Protein AF-A0AA90NY45-F1 (afdb_monomer)

Solvent-accessible surface area (backbone atoms only — not comparable to full-atom values): 4138 Å² total; per-residue (Å²): 131,86,79,87,46,67,72,56,56,54,48,51,53,54,54,72,71,46,65,58,68,64,49,39,62,56,39,51,66,76,64,68,69,95,73,78,76,93,68,77,56,56,57,58,56,48,52,52,51,51,51,53,50,50,55,55,53,58,60,67,71,52,78,84,124

Foldseek 3Di:
DPPPDVVVVVVVVVVVVDPLVVVLVVQCVVPPDPDDPPDDRSSVVVVVVVVVVVVVVVVVPDPDD

Sequence (65 aa):
MLIEHDAVKELDAVYELIDWSRLAQRLSQIHSKARGEKAWPPLMMFKALLLQSWYRYSRQAVPKK

Structure (mmCIF, N/CA/C/O backbone):
data_AF-A0AA90NY45-F1
#
_entry.id   AF-A0AA90NY45-F1
#
loop_
_atom_site.group_PDB
_atom_site.id
_atom_site.type_symbol
_atom_site.label_atom_id
_atom_site.label_alt_id
_atom_site.label_comp_id
_atom_site.label_asym_id
_atom_site.label_entity_id
_atom_site.label_seq_id
_atom_site.pdbx_PDB_ins_code
_atom_site.Cartn_x
_atom_site.Cartn_y
_atom_site.Cartn_z
_atom_site.occupancy
_atom_site.B_iso_or_equiv
_atom_site.auth_seq_id
_atom_site.auth_comp_id
_atom_site.auth_asym_id
_atom_site.auth_atom_id
_atom_site.pdbx_PDB_model_num
ATOM 1 N N . MET A 1 1 ? 8.463 17.224 -23.130 1.00 38.06 1 MET A N 1
ATOM 2 C CA . MET A 1 1 ? 9.219 16.035 -23.570 1.00 38.06 1 MET A CA 1
ATOM 3 C C . MET A 1 1 ? 8.956 14.956 -22.528 1.00 38.06 1 MET A C 1
ATOM 5 O O . MET A 1 1 ? 9.497 15.063 -21.435 1.00 38.06 1 MET A O 1
ATOM 9 N N . LEU A 1 2 ? 8.010 14.040 -22.776 1.00 50.34 2 LEU A N 1
ATOM 10 C CA . LEU A 1 2 ? 7.800 12.897 -21.880 1.00 50.34 2 LEU A CA 1
ATOM 11 C C . LEU A 1 2 ? 9.019 11.997 -22.056 1.00 50.34 2 LEU A C 1
ATOM 13 O O . LEU A 1 2 ? 9.203 11.426 -23.127 1.00 50.34 2 LEU A O 1
ATOM 17 N N . ILE A 1 3 ? 9.882 11.935 -21.049 1.00 55.66 3 ILE A N 1
ATOM 18 C CA . ILE A 1 3 ? 10.920 10.917 -21.037 1.00 55.66 3 ILE A CA 1
ATOM 19 C C . ILE A 1 3 ? 10.196 9.618 -20.688 1.00 55.66 3 ILE A C 1
ATOM 21 O O . ILE A 1 3 ? 9.834 9.403 -19.532 1.00 55.66 3 ILE A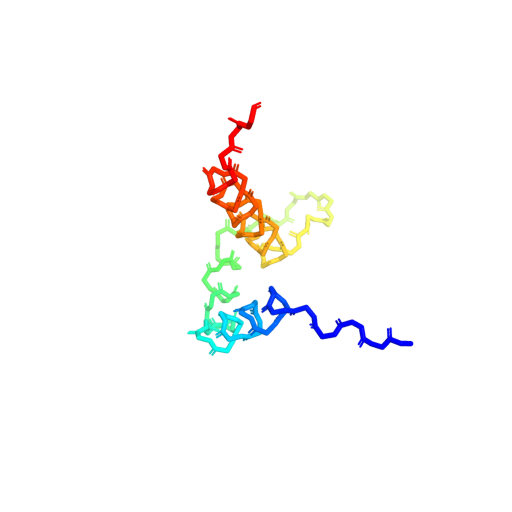 O 1
ATOM 25 N N . GLU A 1 4 ? 9.909 8.796 -21.697 1.00 54.34 4 GLU A N 1
ATOM 26 C CA . GLU A 1 4 ? 9.552 7.395 -21.486 1.00 54.34 4 GLU A CA 1
ATOM 27 C C . GLU A 1 4 ? 10.769 6.709 -20.864 1.00 54.34 4 GLU A C 1
ATOM 29 O O . GLU A 1 4 ? 11.664 6.225 -21.548 1.00 54.34 4 GLU A O 1
ATOM 34 N N . HIS A 1 5 ? 10.849 6.754 -19.540 1.00 59.91 5 HIS A N 1
ATOM 35 C CA . HIS A 1 5 ? 11.824 5.988 -18.789 1.00 59.91 5 HIS A CA 1
ATOM 36 C C . HIS A 1 5 ? 11.314 4.551 -18.686 1.00 59.91 5 HIS A C 1
ATOM 38 O O . HIS A 1 5 ? 10.229 4.332 -18.151 1.00 59.91 5 HIS A O 1
ATOM 44 N N . ASP A 1 6 ? 12.110 3.573 -19.120 1.00 61.75 6 ASP A N 1
ATOM 45 C CA . ASP A 1 6 ? 11.789 2.143 -18.972 1.00 61.75 6 ASP A CA 1
ATOM 46 C C . ASP A 1 6 ? 11.439 1.772 -17.521 1.00 61.75 6 ASP A C 1
ATOM 48 O O . ASP A 1 6 ? 10.527 0.990 -17.273 1.00 61.75 6 ASP A O 1
ATOM 52 N N . ALA A 1 7 ? 12.061 2.446 -16.550 1.00 64.12 7 ALA A N 1
ATOM 53 C CA . ALA A 1 7 ? 11.748 2.304 -15.129 1.00 64.12 7 ALA A CA 1
ATOM 54 C C . ALA A 1 7 ? 10.295 2.674 -14.762 1.00 64.12 7 ALA A C 1
ATOM 56 O O . ALA A 1 7 ? 9.754 2.137 -13.799 1.00 64.12 7 ALA A O 1
ATOM 57 N N . VAL A 1 8 ? 9.660 3.593 -15.500 1.00 64.81 8 VAL A N 1
ATOM 58 C CA . VAL A 1 8 ? 8.246 3.959 -15.304 1.00 64.81 8 VAL A CA 1
ATOM 59 C C . VAL A 1 8 ? 7.342 2.856 -15.853 1.00 64.81 8 VAL A C 1
ATOM 61 O O . VAL A 1 8 ? 6.407 2.455 -15.171 1.00 64.81 8 VAL A O 1
ATOM 64 N N . LYS A 1 9 ? 7.677 2.286 -17.018 1.00 70.38 9 LYS A N 1
ATOM 65 C CA . LYS A 1 9 ? 6.937 1.155 -17.607 1.00 70.38 9 LYS A CA 1
ATOM 66 C C . LYS A 1 9 ? 7.017 -0.106 -16.747 1.00 70.38 9 LYS A C 1
ATOM 68 O O . LYS A 1 9 ? 6.014 -0.787 -16.559 1.00 70.38 9 LYS A O 1
ATOM 73 N N . GLU A 1 10 ? 8.189 -0.408 -16.191 1.00 70.56 10 GLU A N 1
ATOM 74 C CA . GLU A 1 10 ? 8.355 -1.522 -15.248 1.00 70.56 10 GLU A CA 1
ATOM 75 C C . GLU A 1 10 ? 7.529 -1.317 -13.972 1.00 70.56 10 GLU A C 1
ATOM 77 O O . GLU A 1 10 ? 6.925 -2.260 -13.461 1.00 70.56 10 GLU A O 1
ATOM 82 N N . LEU A 1 11 ? 7.465 -0.080 -13.470 1.00 73.12 11 LEU A N 1
ATOM 83 C CA . LEU A 1 11 ? 6.671 0.247 -12.290 1.00 73.12 11 LEU A CA 1
ATOM 84 C C . LEU A 1 11 ? 5.166 0.120 -12.558 1.00 73.12 11 LEU A C 1
ATOM 86 O O . LEU A 1 11 ? 4.452 -0.399 -11.699 1.00 73.12 11 LEU A O 1
ATOM 90 N N . ASP A 1 12 ? 4.698 0.537 -13.736 1.00 77.38 12 ASP A N 1
ATOM 91 C CA . ASP A 1 12 ? 3.303 0.377 -14.158 1.00 77.38 12 ASP A CA 1
ATOM 92 C C . ASP A 1 12 ? 2.930 -1.106 -14.297 1.00 77.38 12 ASP A C 1
ATOM 94 O O . ASP A 1 12 ? 1.893 -1.532 -13.791 1.00 77.38 12 ASP A O 1
ATOM 98 N N . ALA A 1 13 ? 3.814 -1.937 -14.856 1.00 79.25 13 ALA A N 1
ATOM 99 C CA . ALA A 1 13 ? 3.594 -3.383 -14.929 1.00 79.25 13 ALA A CA 1
ATOM 100 C C . ALA A 1 13 ? 3.492 -4.034 -13.535 1.00 79.25 13 ALA A C 1
ATOM 102 O O . ALA A 1 13 ? 2.634 -4.885 -13.292 1.00 79.25 13 ALA A O 1
ATOM 103 N N . VAL A 1 14 ? 4.331 -3.615 -12.581 1.00 77.94 14 VAL A N 1
ATOM 104 C CA . VAL A 1 14 ? 4.231 -4.057 -11.177 1.00 77.94 14 VAL A CA 1
ATOM 105 C C . VAL A 1 14 ? 2.940 -3.552 -10.533 1.00 77.94 14 VAL A C 1
ATOM 107 O O . VAL A 1 14 ? 2.332 -4.260 -9.728 1.00 77.94 14 VAL A O 1
ATOM 110 N N . TYR A 1 15 ? 2.505 -2.342 -10.884 1.00 79.56 15 TYR A N 1
ATOM 111 C CA . TYR A 1 15 ? 1.246 -1.787 -10.414 1.00 79.56 15 TYR A CA 1
ATOM 112 C C . TYR A 1 15 ? 0.050 -2.613 -10.896 1.00 79.56 15 TYR A C 1
ATOM 114 O O . TYR A 1 15 ? -0.846 -2.885 -10.104 1.00 79.56 15 TYR A O 1
ATOM 122 N N . GLU A 1 16 ? 0.050 -3.069 -12.143 1.00 84.62 16 GLU A N 1
ATOM 123 C CA . GLU A 1 16 ? -1.014 -3.919 -12.689 1.00 84.62 16 GLU A CA 1
ATOM 124 C C . GLU A 1 16 ? -0.996 -5.350 -12.128 1.00 84.62 16 GLU A C 1
ATOM 126 O O . GLU A 1 16 ? -2.046 -5.977 -11.997 1.00 84.62 16 GLU A O 1
ATOM 131 N N . LEU A 1 17 ? 0.175 -5.861 -11.733 1.00 86.56 17 LEU A N 1
ATOM 132 C CA . LEU A 1 17 ? 0.319 -7.206 -11.164 1.00 86.56 17 LEU A CA 1
ATOM 133 C C . LEU A 1 17 ? -0.282 -7.337 -9.749 1.00 86.56 17 LEU A C 1
ATOM 135 O O . LEU A 1 17 ? -0.594 -8.440 -9.293 1.00 86.56 17 LEU A O 1
ATOM 139 N N . ILE A 1 18 ? -0.396 -6.227 -9.016 1.00 84.50 18 ILE A N 1
ATOM 140 C CA . ILE A 1 18 ? -0.779 -6.223 -7.602 1.00 84.50 18 ILE A CA 1
ATOM 141 C C . ILE A 1 18 ? -2.249 -5.820 -7.451 1.00 84.50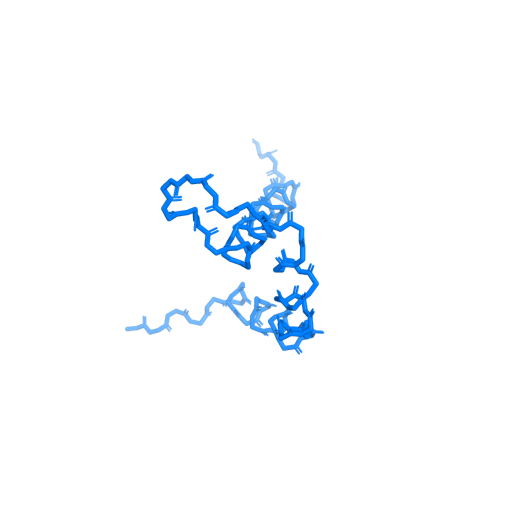 18 ILE A C 1
ATOM 143 O O . ILE A 1 18 ? -2.658 -4.721 -7.815 1.00 84.50 18 ILE A O 1
ATOM 147 N N . ASP A 1 19 ? -3.044 -6.668 -6.792 1.00 86.69 19 ASP A N 1
ATOM 148 C CA . ASP A 1 19 ? -4.400 -6.312 -6.359 1.00 86.69 19 ASP A CA 1
ATOM 149 C C . ASP A 1 19 ? -4.351 -5.341 -5.161 1.00 86.69 19 ASP A C 1
ATOM 151 O O . ASP A 1 19 ? -4.397 -5.725 -3.983 1.00 86.69 19 ASP A O 1
ATOM 155 N N . TRP A 1 20 ? -4.224 -4.049 -5.471 1.00 84.69 20 TRP A N 1
ATOM 156 C CA . TRP A 1 20 ? -4.133 -2.973 -4.483 1.00 84.69 20 TRP A CA 1
ATOM 157 C C . TRP A 1 20 ? -5.379 -2.845 -3.609 1.00 84.69 20 TRP A C 1
ATOM 159 O O . TRP A 1 20 ? -5.259 -2.450 -2.449 1.00 84.69 20 TRP A O 1
ATOM 169 N N . SER A 1 21 ? -6.558 -3.187 -4.132 1.00 84.50 21 SER A N 1
ATOM 170 C CA . SER A 1 21 ? -7.824 -3.122 -3.396 1.00 84.50 21 SER A CA 1
ATOM 171 C C . SER A 1 21 ? -7.855 -4.167 -2.287 1.00 84.50 21 SER A C 1
ATOM 173 O O . SER A 1 21 ? -8.12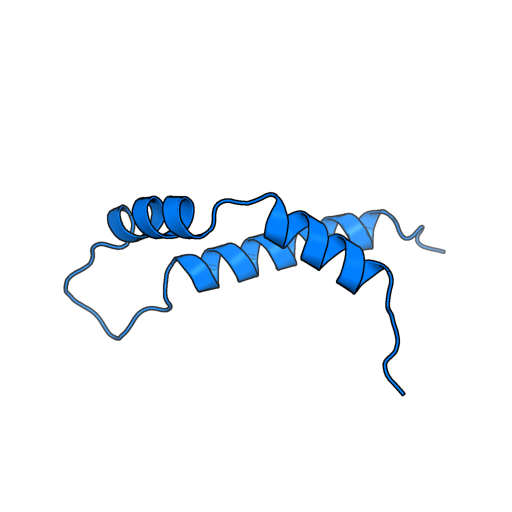2 -3.848 -1.124 1.00 84.50 21 SER A O 1
ATOM 175 N N . ARG A 1 22 ? -7.487 -5.410 -2.615 1.00 85.81 22 ARG A N 1
ATOM 176 C CA . ARG A 1 22 ? -7.366 -6.489 -1.630 1.00 85.81 22 ARG A CA 1
ATOM 177 C C . ARG A 1 22 ? -6.273 -6.202 -0.607 1.00 85.81 22 ARG A C 1
ATOM 179 O O . ARG A 1 22 ? -6.456 -6.465 0.584 1.00 85.81 22 ARG A O 1
ATOM 186 N N . LEU A 1 23 ? -5.151 -5.632 -1.042 1.00 84.44 23 LEU A N 1
ATOM 187 C CA . LEU A 1 23 ? -4.066 -5.245 -0.146 1.00 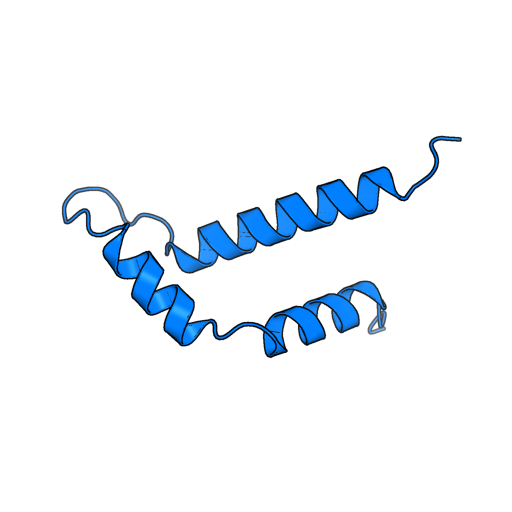84.44 23 LEU A CA 1
ATOM 188 C C . LEU A 1 23 ? -4.494 -4.124 0.814 1.00 84.44 23 LEU A C 1
ATOM 190 O O . LEU A 1 23 ? -4.231 -4.206 2.012 1.00 84.44 23 LEU A O 1
ATOM 194 N N . ALA A 1 24 ? -5.209 -3.111 0.315 1.00 84.31 24 ALA A N 1
ATOM 195 C CA . ALA A 1 24 ? -5.752 -2.025 1.126 1.00 84.31 24 ALA A CA 1
ATOM 196 C C . ALA A 1 24 ? -6.726 -2.543 2.192 1.00 84.31 24 ALA A C 1
ATOM 198 O O . ALA A 1 24 ? -6.652 -2.114 3.342 1.00 84.31 24 ALA A O 1
ATOM 199 N N . GLN A 1 25 ? -7.581 -3.510 1.843 1.00 83.94 25 GLN A N 1
ATOM 200 C CA . GLN A 1 25 ? -8.512 -4.139 2.780 1.00 83.94 25 GLN A CA 1
ATOM 201 C C . GLN A 1 25 ? -7.801 -4.966 3.863 1.00 83.94 25 GLN A C 1
ATOM 203 O O . GLN A 1 25 ? -8.247 -5.010 5.004 1.00 83.94 25 GLN A O 1
ATOM 208 N N . ARG A 1 26 ? -6.687 -5.629 3.534 1.00 84.50 26 ARG A N 1
ATOM 209 C CA . ARG A 1 26 ? -5.868 -6.342 4.529 1.00 84.50 26 ARG A CA 1
ATOM 210 C C . ARG A 1 26 ? -5.108 -5.372 5.433 1.00 84.50 26 ARG A C 1
ATOM 212 O O . ARG A 1 26 ? -5.057 -5.568 6.643 1.00 84.50 26 ARG A O 1
ATOM 219 N N . LEU A 1 27 ? -4.531 -4.318 4.860 1.00 79.31 27 LEU A N 1
ATOM 220 C CA . LEU A 1 27 ? -3.747 -3.329 5.601 1.00 79.31 27 LEU A CA 1
ATOM 221 C C . LEU A 1 27 ? -4.618 -2.442 6.498 1.00 79.31 27 LEU A C 1
ATOM 223 O O . LEU A 1 27 ? -4.157 -2.021 7.560 1.00 79.31 27 LEU A O 1
ATOM 227 N N . SER A 1 28 ? -5.874 -2.191 6.119 1.00 77.19 28 SER A N 1
ATOM 228 C CA . SER A 1 28 ? -6.816 -1.449 6.961 1.00 77.19 28 SER A CA 1
ATOM 229 C C . SER A 1 28 ? -7.095 -2.165 8.284 1.00 77.19 28 SER A C 1
ATOM 231 O O . SER A 1 28 ? -7.230 -1.499 9.3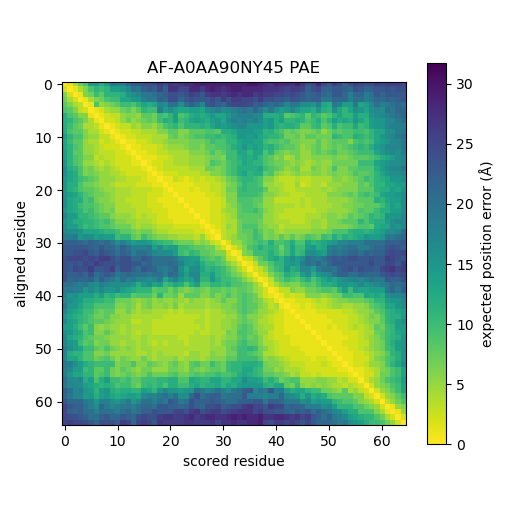04 1.00 77.19 28 SER A O 1
ATOM 233 N N . GLN A 1 29 ? -7.074 -3.504 8.303 1.00 76.81 29 GLN A N 1
ATOM 234 C CA . GLN A 1 29 ? -7.243 -4.298 9.527 1.00 76.81 29 GLN A CA 1
ATOM 235 C C . GLN A 1 29 ? -6.067 -4.132 10.502 1.00 76.81 29 GLN A C 1
ATOM 237 O O . GLN A 1 29 ? -6.265 -4.112 11.716 1.00 76.81 29 GLN A O 1
ATOM 242 N N . ILE A 1 30 ? -4.845 -3.966 9.986 1.00 76.19 30 ILE A N 1
ATOM 243 C CA . ILE A 1 30 ? -3.617 -3.834 10.790 1.00 76.19 30 ILE A CA 1
ATOM 244 C C . ILE A 1 30 ? -3.531 -2.445 11.441 1.00 76.19 30 ILE A C 1
ATOM 246 O O . ILE A 1 30 ? -3.013 -2.300 12.548 1.00 76.19 30 ILE A O 1
ATOM 250 N N . HIS A 1 31 ? -4.066 -1.417 10.779 1.00 63.75 31 HIS A N 1
ATOM 251 C CA . HIS A 1 31 ? -3.976 -0.024 11.218 1.00 63.75 31 HIS A CA 1
ATOM 252 C C . HIS A 1 31 ? -5.265 0.495 11.876 1.00 63.75 31 HIS A C 1
ATOM 254 O O . HIS A 1 31 ? -5.632 1.661 11.751 1.00 63.75 31 HIS A O 1
ATOM 260 N N . SER A 1 32 ? -5.954 -0.375 12.611 1.00 58.25 32 SER A N 1
ATOM 261 C CA . SER A 1 32 ? -7.228 -0.086 13.280 1.00 58.25 32 SER A CA 1
ATOM 262 C C . SER A 1 32 ? -7.054 0.676 14.607 1.00 58.25 32 SER A C 1
ATOM 264 O O . SER A 1 32 ? -7.653 0.306 15.616 1.00 58.25 32 SER A O 1
ATOM 266 N N . LYS A 1 33 ? -6.207 1.716 14.674 1.00 59.00 33 LYS A N 1
ATOM 267 C CA . LYS A 1 33 ? -6.127 2.552 15.887 1.00 59.00 33 LYS A CA 1
ATOM 268 C C . LYS A 1 33 ? -7.143 3.689 15.811 1.00 59.00 33 LYS A C 1
ATOM 270 O O . LYS A 1 33 ? -6.962 4.651 15.079 1.00 59.00 33 LYS A O 1
ATOM 275 N N . ALA A 1 34 ? -8.185 3.596 16.638 1.00 56.34 34 ALA A N 1
ATOM 276 C CA . ALA A 1 34 ? -9.256 4.591 16.762 1.00 56.34 34 ALA A CA 1
ATOM 277 C C . ALA A 1 34 ? -8.834 5.912 17.445 1.00 56.34 34 ALA A C 1
ATOM 279 O O . ALA A 1 34 ? -9.664 6.799 17.631 1.00 56.34 34 ALA A O 1
ATOM 280 N N . ARG A 1 35 ? -7.573 6.047 17.881 1.00 53.75 35 ARG A N 1
ATOM 281 C CA . ARG A 1 35 ? -7.106 7.183 18.686 1.00 53.75 35 ARG A CA 1
ATOM 282 C C . ARG A 1 35 ? -5.698 7.615 18.256 1.00 53.75 35 ARG A C 1
ATOM 284 O O . ARG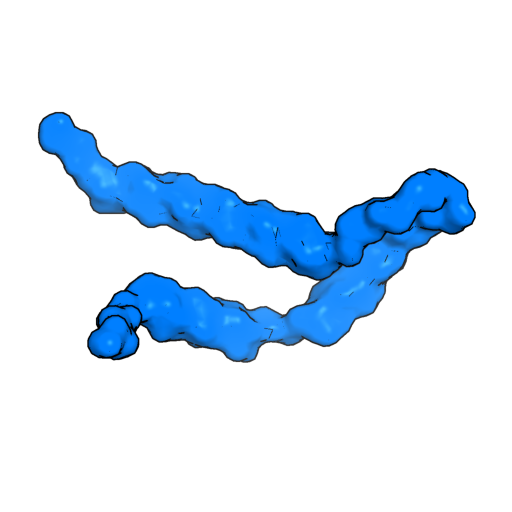 A 1 35 ? -4.761 6.826 18.358 1.00 53.75 35 ARG A O 1
ATOM 291 N N . GLY A 1 36 ? -5.580 8.864 17.800 1.00 60.34 36 GLY A N 1
ATOM 292 C CA . GLY A 1 36 ? -4.352 9.509 17.314 1.00 60.34 36 GLY A CA 1
ATOM 293 C C . GLY A 1 36 ? -4.647 10.512 16.189 1.00 60.34 36 GLY A C 1
ATOM 294 O O . GLY A 1 36 ? -5.768 10.541 15.683 1.00 60.34 36 GLY A O 1
ATOM 295 N N . GLU A 1 37 ? -3.667 11.337 15.801 1.00 58.53 37 GLU A N 1
ATOM 296 C CA . GLU A 1 37 ? -3.771 12.169 14.588 1.00 58.53 37 GLU A CA 1
ATOM 297 C C . GLU A 1 37 ? -3.982 11.304 13.335 1.00 58.53 37 GLU A C 1
ATOM 299 O O . GLU A 1 37 ? -3.693 10.106 13.363 1.00 58.53 37 GLU A O 1
ATOM 304 N N . LYS A 1 38 ? -4.484 11.900 12.236 1.00 58.69 38 LYS A N 1
ATOM 305 C CA . LYS A 1 38 ? -4.659 11.221 10.938 1.00 58.69 38 LYS A CA 1
ATOM 306 C C . LYS A 1 38 ? -3.338 10.578 10.512 1.00 58.69 38 LYS A C 1
ATOM 308 O O . LYS A 1 38 ? -2.486 11.218 9.902 1.00 58.69 38 LYS A O 1
ATOM 313 N N . ALA A 1 39 ? -3.178 9.303 10.831 1.00 63.25 39 ALA A N 1
ATOM 314 C CA . ALA A 1 39 ? -2.051 8.532 10.371 1.00 63.25 39 ALA A CA 1
ATOM 315 C C . ALA A 1 39 ? -2.145 8.377 8.851 1.00 63.25 39 ALA A C 1
ATOM 317 O O . ALA A 1 39 ? -3.237 8.316 8.273 1.00 63.25 39 ALA A O 1
ATOM 318 N N . TRP A 1 40 ? -0.985 8.341 8.199 1.00 65.88 40 TRP A N 1
ATOM 319 C CA . TRP A 1 40 ? -0.907 8.109 6.764 1.00 65.88 40 TRP A CA 1
ATOM 320 C C . TRP A 1 40 ? -1.659 6.825 6.396 1.00 65.88 40 TRP A C 1
ATOM 322 O O . TRP A 1 40 ? -1.522 5.825 7.109 1.00 65.88 40 TRP A O 1
ATOM 332 N N . PRO A 1 41 ? -2.428 6.813 5.288 1.00 74.50 41 PRO A N 1
ATOM 333 C CA . PRO A 1 41 ? -3.100 5.605 4.842 1.00 74.50 41 PRO A CA 1
ATOM 334 C C . PRO A 1 41 ? -2.092 4.447 4.756 1.00 74.50 41 PRO A C 1
ATOM 336 O O . PRO A 1 41 ? -1.052 4.601 4.108 1.00 74.50 41 PRO A O 1
ATOM 339 N N . PRO A 1 42 ? -2.378 3.276 5.349 1.00 74.81 42 PRO A N 1
ATOM 340 C CA . PRO A 1 42 ? -1.460 2.131 5.357 1.00 74.81 42 PRO A CA 1
ATOM 341 C C . PRO A 1 42 ? -0.980 1.732 3.959 1.00 74.81 42 PRO A C 1
ATOM 343 O O . PRO A 1 42 ? 0.159 1.309 3.772 1.00 74.81 42 PRO A O 1
ATOM 346 N N . LEU A 1 43 ? -1.843 1.934 2.962 1.00 78.56 43 LEU A N 1
ATOM 347 C CA . LEU A 1 43 ? -1.547 1.710 1.554 1.00 78.56 43 LEU A CA 1
ATOM 348 C C . LEU A 1 43 ? -0.451 2.646 1.018 1.00 78.56 43 LEU A C 1
ATOM 350 O O . LEU A 1 43 ? 0.406 2.202 0.259 1.00 78.56 43 LEU A O 1
ATOM 354 N N . MET A 1 44 ? -0.446 3.924 1.413 1.00 81.50 44 MET A N 1
ATOM 355 C CA . MET A 1 44 ? 0.616 4.864 1.031 1.00 81.50 44 MET A CA 1
ATOM 356 C C . MET A 1 44 ? 1.950 4.467 1.655 1.00 81.50 44 MET A C 1
ATOM 358 O O . MET A 1 44 ? 2.975 4.481 0.979 1.00 81.50 44 MET A O 1
ATOM 362 N N . MET A 1 45 ? 1.927 4.055 2.922 1.00 83.62 45 MET A N 1
ATOM 363 C CA . MET A 1 45 ? 3.134 3.621 3.620 1.00 83.62 45 MET A CA 1
ATOM 364 C C . MET A 1 45 ? 3.710 2.347 2.989 1.00 83.62 45 MET A C 1
ATOM 366 O O . MET A 1 45 ? 4.913 2.259 2.757 1.00 83.62 45 MET A O 1
ATOM 370 N N . PHE A 1 46 ? 2.850 1.400 2.605 1.00 84.25 46 PHE A N 1
ATOM 371 C CA . PHE A 1 46 ? 3.259 0.207 1.867 1.00 84.25 46 PHE A CA 1
ATOM 372 C C . PHE A 1 46 ? 3.877 0.541 0.501 1.00 84.25 46 PHE A C 1
ATOM 374 O O . PHE A 1 46 ? 4.943 0.025 0.171 1.00 84.25 46 PHE A O 1
ATOM 381 N N . LYS A 1 47 ? 3.264 1.448 -0.273 1.00 85.31 47 LYS A N 1
ATOM 382 C CA . LYS A 1 47 ? 3.821 1.914 -1.557 1.00 85.31 47 LYS A CA 1
ATOM 383 C C . LYS A 1 47 ? 5.199 2.565 -1.382 1.00 85.31 47 LYS A C 1
ATOM 385 O O . LYS A 1 47 ? 6.106 2.281 -2.159 1.00 85.31 47 LYS A O 1
ATOM 390 N N . ALA A 1 48 ? 5.383 3.378 -0.342 1.00 86.00 48 ALA A N 1
ATOM 391 C CA . ALA A 1 48 ? 6.673 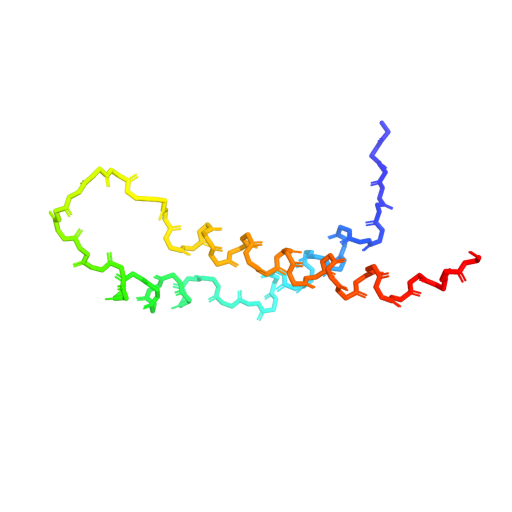3.994 -0.034 1.00 86.00 48 ALA A CA 1
ATOM 392 C C . ALA A 1 48 ? 7.752 2.951 0.309 1.00 86.00 48 ALA A C 1
ATOM 394 O O . ALA A 1 48 ? 8.881 3.056 -0.168 1.00 86.00 48 ALA A O 1
ATOM 395 N N . LEU A 1 49 ? 7.402 1.914 1.077 1.00 85.19 49 LEU A N 1
ATOM 396 C CA . LEU A 1 49 ? 8.313 0.809 1.398 1.00 85.19 49 LEU A CA 1
ATOM 397 C C . LEU A 1 49 ? 8.674 -0.025 0.163 1.00 85.19 49 LEU A C 1
ATOM 399 O O . LEU A 1 49 ? 9.831 -0.416 0.003 1.00 85.19 49 LEU A O 1
ATOM 403 N N . LEU A 1 50 ? 7.709 -0.270 -0.72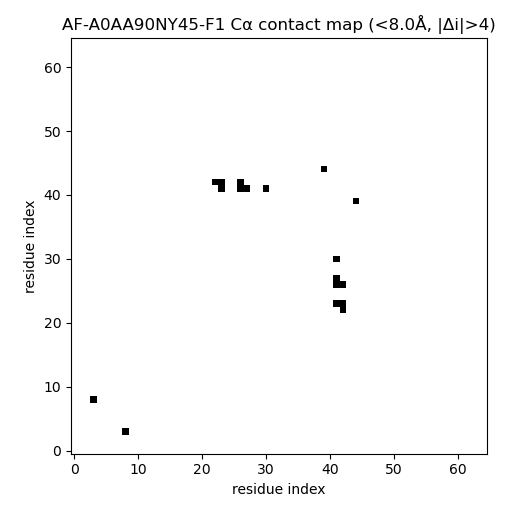7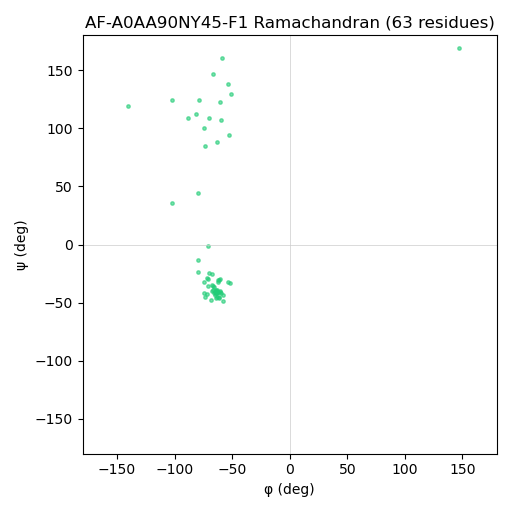 1.00 84.62 50 LEU A N 1
ATOM 404 C CA . LEU A 1 50 ? 7.944 -0.969 -1.989 1.00 84.62 50 LEU A CA 1
ATOM 405 C C . LEU A 1 50 ? 8.936 -0.188 -2.860 1.00 84.62 50 LEU A C 1
ATOM 407 O O . LEU A 1 50 ? 9.923 -0.751 -3.332 1.00 84.62 50 LEU A O 1
ATOM 411 N N . LEU A 1 51 ? 8.733 1.127 -2.974 1.00 83.88 51 LEU A N 1
ATOM 412 C CA . LEU A 1 51 ? 9.627 2.027 -3.695 1.00 83.88 51 LEU A CA 1
ATOM 413 C C . LEU A 1 51 ? 11.025 2.071 -3.060 1.00 83.88 51 LEU A C 1
ATOM 415 O O . LEU A 1 51 ? 12.030 1.959 -3.760 1.00 83.88 51 LEU A O 1
ATOM 419 N N . GLN A 1 52 ? 11.111 2.172 -1.731 1.00 84.38 52 GLN A N 1
ATOM 420 C CA . GLN A 1 52 ? 12.379 2.125 -1.001 1.00 84.38 52 GLN A CA 1
ATOM 421 C C . GLN A 1 52 ? 13.137 0.817 -1.271 1.00 84.38 52 GLN A C 1
ATOM 423 O O . GLN A 1 52 ? 14.352 0.838 -1.491 1.00 84.38 52 GLN A O 1
ATOM 428 N N . SER A 1 53 ? 12.433 -0.317 -1.265 1.00 84.44 53 SER A N 1
ATOM 429 C CA . SER A 1 53 ? 13.011 -1.627 -1.566 1.00 84.44 53 SER A CA 1
ATOM 430 C C . SER A 1 53 ? 13.514 -1.681 -3.010 1.00 84.44 53 SER A C 1
ATOM 432 O O . SER A 1 53 ? 14.665 -2.048 -3.241 1.00 84.44 53 SER A O 1
ATOM 434 N N . TRP A 1 54 ? 12.712 -1.211 -3.969 1.00 80.44 54 TRP A N 1
ATOM 435 C CA . TRP A 1 54 ? 13.074 -1.149 -5.386 1.00 80.44 54 TRP A CA 1
ATOM 436 C C . TRP A 1 54 ? 14.335 -0.313 -5.636 1.00 80.44 54 TRP A C 1
ATOM 438 O O . TRP A 1 54 ? 15.291 -0.790 -6.246 1.00 80.44 54 TRP A O 1
ATOM 448 N N . TYR A 1 55 ? 14.409 0.899 -5.075 1.00 76.75 55 TYR A N 1
ATOM 449 C CA . TYR A 1 55 ? 15.604 1.746 -5.169 1.00 76.75 55 TYR A CA 1
ATOM 450 C C . TYR A 1 55 ? 16.841 1.112 -4.530 1.00 76.75 55 TYR A C 1
ATOM 452 O O . TYR A 1 55 ? 17.963 1.377 -4.966 1.00 76.75 55 TYR A O 1
ATOM 460 N N . ARG A 1 56 ? 16.671 0.291 -3.488 1.00 76.00 56 ARG A N 1
ATOM 461 C CA . ARG A 1 56 ? 17.774 -0.455 -2.871 1.00 76.00 56 ARG A CA 1
ATOM 462 C C . ARG A 1 56 ? 18.281 -1.578 -3.780 1.00 76.00 56 ARG A C 1
ATOM 464 O O . ARG A 1 56 ? 19.484 -1.831 -3.787 1.00 76.00 56 ARG A O 1
ATOM 471 N N . TYR A 1 57 ? 17.406 -2.236 -4.537 1.00 69.69 57 TYR A N 1
ATOM 472 C CA . TYR A 1 57 ? 17.807 -3.250 -5.519 1.00 69.69 57 TYR A CA 1
ATOM 473 C C . TYR A 1 57 ? 18.449 -2.614 -6.754 1.00 69.69 57 TYR A C 1
ATOM 475 O O . TYR A 1 57 ? 19.539 -3.017 -7.149 1.00 69.69 57 TYR A O 1
ATOM 483 N N . SER A 1 58 ? 17.856 -1.541 -7.280 1.00 67.00 58 SER A N 1
ATOM 484 C CA . SER A 1 58 ? 18.403 -0.791 -8.415 1.00 67.00 58 SER A CA 1
ATOM 485 C C . SER A 1 58 ? 19.790 -0.197 -8.111 1.00 67.00 58 SER A C 1
ATOM 487 O O . SER A 1 58 ? 20.699 -0.310 -8.930 1.00 67.00 58 SER A O 1
ATOM 489 N N . ARG A 1 59 ? 20.032 0.324 -6.895 1.00 59.06 59 ARG A N 1
ATOM 490 C CA . ARG A 1 59 ? 21.372 0.798 -6.483 1.00 59.06 59 ARG A CA 1
ATOM 491 C C . ARG A 1 59 ? 22.429 -0.297 -6.332 1.00 59.06 59 ARG A C 1
ATOM 493 O O . ARG A 1 59 ? 23.607 0.024 -6.425 1.00 59.06 59 ARG A O 1
ATOM 500 N N . GLN A 1 60 ? 22.049 -1.546 -6.067 1.00 59.84 60 GLN A N 1
ATOM 501 C CA . GLN A 1 60 ? 23.008 -2.659 -5.994 1.00 59.84 60 GLN A CA 1
ATOM 502 C C . GLN A 1 60 ? 23.404 -3.182 -7.379 1.00 59.84 60 GLN A C 1
ATOM 504 O O . GLN A 1 60 ? 24.482 -3.749 -7.520 1.00 59.84 60 GLN A O 1
ATOM 509 N N . ALA A 1 61 ? 22.562 -2.969 -8.394 1.00 55.91 61 ALA A N 1
ATOM 510 C CA . ALA A 1 61 ? 22.832 -3.370 -9.772 1.00 55.91 61 ALA A CA 1
ATOM 511 C C . ALA A 1 61 ? 23.776 -2.408 -10.518 1.00 55.91 61 ALA A C 1
ATOM 513 O O . ALA A 1 61 ? 24.293 -2.759 -11.575 1.00 55.91 61 ALA A O 1
ATOM 514 N N . VAL A 1 62 ? 24.027 -1.208 -9.980 1.00 56.41 62 VAL A N 1
ATOM 515 C CA . VAL A 1 62 ? 25.039 -0.296 -10.524 1.00 56.41 62 VAL A CA 1
ATOM 516 C C . VAL A 1 62 ? 26.411 -0.740 -10.002 1.00 56.41 62 VAL A C 1
ATOM 518 O O . VAL A 1 62 ? 26.658 -0.611 -8.798 1.00 56.41 62 VAL A O 1
ATOM 521 N N . PRO A 1 63 ? 27.323 -1.251 -10.852 1.00 45.91 63 PRO A N 1
ATOM 522 C CA . PRO A 1 63 ? 28.683 -1.525 -10.419 1.00 45.91 63 PRO A CA 1
ATOM 523 C C . PRO A 1 63 ? 29.308 -0.208 -9.958 1.00 45.91 63 PRO A C 1
ATOM 525 O O . PRO A 1 63 ? 29.350 0.770 -10.708 1.00 45.91 63 PRO A O 1
ATOM 528 N N . LYS A 1 64 ? 29.771 -0.173 -8.705 1.00 52.00 64 LYS A N 1
ATOM 529 C CA . LYS A 1 64 ? 30.645 0.900 -8.230 1.00 52.00 64 LYS A CA 1
ATOM 530 C C . LYS A 1 64 ? 31.896 0.870 -9.112 1.00 52.00 64 LYS A C 1
ATOM 532 O O . LYS A 1 64 ? 32.668 -0.082 -9.018 1.00 52.00 64 LYS A O 1
ATOM 537 N N . LYS A 1 65 ? 32.024 1.850 -10.010 1.00 43.53 65 LYS A N 1
ATOM 538 C CA . LYS A 1 65 ? 33.310 2.190 -10.625 1.00 43.53 65 LYS A CA 1
ATOM 539 C C . LYS A 1 65 ? 34.266 2.696 -9.555 1.00 43.53 65 LYS A C 1
ATOM 541 O O . LYS A 1 65 ? 33.773 3.367 -8.618 1.00 43.53 65 LYS A O 1
#

pLDDT: mean 71.27, std 12.85, range [38.06, 86.69]

Mean predicted aligned error: 10.6 Å

Radius of gyration: 15.82 Å; Cα contacts (8 Å, |Δi|>4): 9; chains: 1; bounding box: 43×23×42 Å

Secondary structure (DSSP, 8-state):
-----HHHHHHHHHHHHS-HHHHHHHHHHHT---SSS-PPPHHHHHHHHHHHHHHHHHHHHS---